Protein AF-A0A937SEJ7-F1 (afdb_monomer_lite)

Sequence (122 aa):
MTSQVLIEQIASAFANVERWDGVTLHQAIALDSYASDKAVAAARLQDTDTHWTEIQRVTLVDFESALSFMDEQGTRYYLPAFIAVFCRMRYGQNNREQGFEPLVCTSQEPETLYDCRVRRTH

Radius of gyration: 18.53 Å; chains: 1; bounding box: 45×42×56 Å

Structure (mmCIF, N/CA/C/O backbone):
data_AF-A0A937SEJ7-F1
#
_entry.id   AF-A0A937SEJ7-F1
#
loop_
_atom_site.group_PDB
_atom_site.id
_atom_site.type_symbol
_atom_site.label_atom_id
_atom_site.label_alt_id
_atom_site.label_comp_id
_atom_site.label_asym_id
_atom_site.label_entity_id
_atom_site.label_seq_id
_atom_site.pdbx_PDB_ins_code
_atom_site.Cartn_x
_atom_site.Cartn_y
_atom_site.Cartn_z
_atom_site.occupancy
_atom_site.B_iso_or_equiv
_atom_site.auth_seq_id
_atom_site.auth_comp_id
_atom_site.auth_asym_id
_atom_site.auth_atom_id
_atom_site.pdbx_PDB_model_num
ATOM 1 N N . MET A 1 1 ? -18.018 9.069 19.315 1.00 60.00 1 MET A N 1
ATOM 2 C CA . MET A 1 1 ? -17.329 7.817 18.924 1.00 60.00 1 MET A CA 1
ATOM 3 C C . MET A 1 1 ? -15.852 7.950 19.255 1.00 60.00 1 MET A C 1
ATOM 5 O O . MET A 1 1 ? -15.302 9.025 19.054 1.00 60.00 1 MET A O 1
ATOM 9 N N . THR A 1 2 ? -15.231 6.910 19.809 1.00 79.81 2 THR A N 1
ATOM 10 C CA . THR A 1 2 ? -13.778 6.866 20.058 1.00 79.81 2 THR A CA 1
ATOM 11 C C . THR A 1 2 ? -13.049 6.356 18.809 1.00 79.81 2 THR A C 1
ATOM 13 O O . THR A 1 2 ? -13.680 5.754 17.940 1.00 79.81 2 THR A O 1
ATOM 16 N N . SER A 1 3 ? -11.728 6.553 18.699 1.00 78.56 3 SER A N 1
ATOM 17 C CA . SER A 1 3 ? -10.986 6.044 17.531 1.00 78.56 3 SER A CA 1
ATOM 18 C C . SER A 1 3 ? -10.991 4.543 17.451 1.00 78.56 3 SER A C 1
ATOM 20 O O . SER A 1 3 ? -10.916 3.999 16.360 1.00 78.56 3 SER A O 1
ATOM 22 N N . GLN A 1 4 ? -11.019 3.894 18.611 1.00 84.62 4 GLN A N 1
ATOM 23 C CA . GLN A 1 4 ? -10.973 2.450 18.699 1.00 84.62 4 GLN A CA 1
ATOM 24 C C . GLN A 1 4 ? -12.186 1.841 17.990 1.00 84.62 4 GLN A C 1
ATOM 26 O O . GLN A 1 4 ? -12.018 1.000 17.115 1.00 84.62 4 GLN A O 1
ATOM 31 N N . VAL A 1 5 ? -13.380 2.385 18.252 1.00 89.31 5 VAL A N 1
ATOM 32 C CA . VAL A 1 5 ? -14.616 1.985 17.563 1.00 89.31 5 VAL A CA 1
ATOM 33 C C . VAL A 1 5 ? -14.521 2.228 16.054 1.00 89.31 5 VAL A C 1
ATOM 35 O O . VAL A 1 5 ? -14.962 1.395 15.270 1.00 89.31 5 VAL A O 1
ATOM 38 N N . LEU A 1 6 ? -13.921 3.342 15.623 1.00 90.12 6 LEU A N 1
ATOM 39 C CA . LEU A 1 6 ? -13.741 3.625 14.195 1.00 90.12 6 LEU A CA 1
ATOM 40 C C . LEU A 1 6 ? -12.765 2.642 13.525 1.00 90.12 6 LEU A C 1
ATOM 42 O O . LEU A 1 6 ? -13.031 2.166 12.427 1.00 90.12 6 LEU A O 1
ATOM 46 N N . ILE A 1 7 ? -11.653 2.308 14.185 1.00 91.56 7 ILE A N 1
ATOM 47 C CA . ILE A 1 7 ? -10.674 1.331 13.682 1.00 91.56 7 ILE A CA 1
ATOM 48 C C . ILE A 1 7 ? -11.312 -0.057 13.574 1.00 91.56 7 ILE A C 1
ATOM 50 O O . ILE A 1 7 ? -11.082 -0.748 12.588 1.00 91.56 7 ILE A O 1
ATOM 54 N N . GLU A 1 8 ? -12.141 -0.449 14.541 1.00 93.06 8 GLU A N 1
ATOM 55 C CA . GLU A 1 8 ? -12.892 -1.710 14.502 1.00 93.06 8 GLU A CA 1
ATOM 56 C C . GLU A 1 8 ? -13.912 -1.739 13.358 1.00 93.06 8 GLU A C 1
ATOM 58 O O . GLU A 1 8 ? -14.029 -2.747 12.661 1.00 93.06 8 GLU A O 1
ATOM 63 N N . GLN A 1 9 ? -14.601 -0.625 13.098 1.00 95.00 9 GLN A N 1
ATOM 64 C CA . GLN A 1 9 ? -15.503 -0.502 11.950 1.00 95.00 9 GLN A CA 1
ATOM 65 C C . GLN A 1 9 ? -14.760 -0.607 10.615 1.00 95.00 9 GLN A C 1
ATOM 67 O O . GLN A 1 9 ? -15.235 -1.295 9.715 1.00 95.00 9 GLN A O 1
ATOM 72 N N . ILE A 1 10 ? -13.589 0.025 10.493 1.00 94.69 10 ILE A N 1
ATOM 73 C CA . ILE A 1 10 ? -12.729 -0.108 9.309 1.00 94.69 10 ILE A CA 1
ATOM 74 C C . ILE A 1 10 ? -12.278 -1.563 9.159 1.00 94.69 10 ILE A C 1
ATOM 76 O O . ILE A 1 10 ? -12.407 -2.133 8.080 1.00 94.69 10 ILE A O 1
ATOM 80 N N . ALA A 1 11 ? -11.818 -2.192 10.243 1.00 94.19 11 ALA A N 1
ATOM 81 C CA . ALA A 1 11 ? -11.395 -3.587 10.215 1.00 94.19 11 ALA A CA 1
ATOM 82 C C . ALA A 1 11 ? -12.524 -4.515 9.746 1.00 94.19 11 ALA A C 1
ATOM 84 O O . ALA A 1 11 ? -12.301 -5.364 8.891 1.00 94.19 11 ALA A O 1
ATOM 85 N N . SER A 1 12 ? -13.746 -4.307 10.242 1.00 95.94 12 SER A N 1
ATOM 86 C CA . SER A 1 12 ? -14.916 -5.087 9.835 1.00 95.94 12 SER A CA 1
ATOM 87 C C . SER A 1 12 ? -15.327 -4.828 8.381 1.00 95.94 12 SER A C 1
ATOM 89 O O . SER A 1 12 ? -15.609 -5.780 7.657 1.00 95.94 12 SER A O 1
ATOM 91 N N . ALA A 1 13 ? -15.333 -3.570 7.931 1.00 96.19 13 ALA A N 1
ATOM 92 C CA . ALA A 1 13 ? -15.741 -3.210 6.573 1.00 96.19 13 ALA A CA 1
ATOM 93 C C . ALA A 1 13 ? -14.766 -3.716 5.493 1.00 96.19 13 ALA A C 1
ATOM 95 O O . ALA A 1 13 ? -15.184 -3.979 4.366 1.00 96.19 13 ALA A O 1
ATOM 96 N N . PHE A 1 14 ? -13.485 -3.879 5.841 1.00 95.94 14 PHE A N 1
ATOM 97 C CA . PHE A 1 14 ? -12.416 -4.289 4.925 1.00 95.94 14 PHE A CA 1
ATOM 98 C C . PHE A 1 14 ? -11.833 -5.680 5.248 1.00 95.94 14 PHE A C 1
ATOM 100 O O . PHE A 1 14 ? -10.759 -6.019 4.758 1.00 95.94 14 PHE A O 1
ATOM 107 N N . ALA A 1 15 ? -12.528 -6.503 6.044 1.00 94.19 15 ALA A N 1
ATOM 108 C CA . ALA A 1 15 ? -12.015 -7.789 6.540 1.00 94.19 15 ALA A CA 1
ATOM 109 C C . ALA A 1 15 ? -11.676 -8.815 5.441 1.00 94.19 15 ALA A C 1
ATOM 111 O O . ALA A 1 15 ? -10.793 -9.640 5.624 1.00 94.19 15 ALA A O 1
ATOM 112 N N . ASN A 1 16 ? -12.382 -8.763 4.308 1.00 93.88 16 ASN A N 1
ATOM 113 C CA . ASN A 1 16 ? -12.230 -9.716 3.200 1.00 93.88 16 ASN A CA 1
ATOM 114 C C . ASN A 1 16 ? -11.655 -9.044 1.945 1.00 93.88 16 ASN A C 1
ATOM 116 O O . ASN A 1 16 ? -11.976 -9.432 0.822 1.00 93.88 16 ASN A O 1
ATOM 120 N N . VAL A 1 17 ? -10.909 -7.952 2.118 1.00 94.31 17 VAL A N 1
ATOM 121 C CA . VAL A 1 17 ? -10.293 -7.253 0.993 1.00 94.31 17 VAL A CA 1
ATOM 122 C C . VAL A 1 17 ? -8.957 -7.902 0.673 1.00 94.31 17 VAL A C 1
ATOM 124 O O . VAL A 1 17 ? -8.038 -7.895 1.484 1.00 94.31 17 VAL A O 1
ATOM 127 N N . GLU A 1 18 ? -8.860 -8.414 -0.544 1.00 93.75 18 GLU A N 1
ATOM 128 C CA . GLU A 1 18 ? -7.637 -8.960 -1.118 1.00 93.75 18 GLU A CA 1
ATOM 129 C C . GLU A 1 18 ? -7.050 -7.973 -2.129 1.00 93.75 18 GLU A C 1
ATOM 131 O O . GLU A 1 18 ? -7.781 -7.214 -2.773 1.00 93.75 18 GLU A O 1
ATOM 136 N N . ARG A 1 19 ? -5.721 -7.982 -2.266 1.00 92.06 19 ARG A N 1
ATOM 137 C CA . ARG A 1 19 ? -5.003 -7.089 -3.187 1.00 92.06 19 ARG A CA 1
ATOM 138 C C . ARG A 1 19 ? -5.137 -7.512 -4.648 1.00 92.06 19 ARG A C 1
ATOM 140 O O . ARG A 1 19 ? -5.075 -6.654 -5.523 1.00 92.06 19 ARG A O 1
ATOM 147 N N . TRP A 1 20 ? -5.312 -8.814 -4.900 1.00 91.81 20 TRP A N 1
ATOM 148 C CA . TRP A 1 20 ? -5.313 -9.407 -6.242 1.00 91.81 20 TRP A CA 1
ATOM 149 C C . TRP A 1 20 ? -4.112 -8.914 -7.075 1.00 91.81 20 TRP A C 1
ATOM 151 O O . TRP A 1 20 ? -2.977 -8.871 -6.586 1.00 91.81 20 TRP A O 1
ATOM 161 N N . ASP A 1 21 ? -4.361 -8.504 -8.317 1.00 93.75 21 ASP A N 1
ATOM 162 C CA . ASP A 1 21 ? -3.366 -7.936 -9.226 1.00 93.75 21 ASP A CA 1
ATOM 163 C C . ASP A 1 21 ? -3.253 -6.408 -9.126 1.00 93.75 21 ASP A C 1
ATOM 165 O O . ASP A 1 21 ? -2.561 -5.794 -9.935 1.00 93.75 21 ASP A O 1
ATOM 169 N N . GLY A 1 22 ? -3.862 -5.803 -8.099 1.00 96.75 22 GLY A N 1
ATOM 170 C CA . GLY A 1 22 ? -3.780 -4.370 -7.844 1.00 96.75 22 GLY A CA 1
ATOM 171 C C . GLY A 1 22 ? -2.349 -3.873 -7.644 1.00 96.75 22 GLY A C 1
ATOM 172 O O . GLY A 1 22 ? -1.462 -4.618 -7.199 1.00 96.75 22 GLY A O 1
ATOM 173 N N . VAL A 1 23 ? -2.131 -2.596 -7.958 1.00 97.75 23 VAL A N 1
ATOM 174 C CA . VAL A 1 23 ? -0.833 -1.920 -7.819 1.00 97.75 23 VAL A CA 1
ATOM 175 C C . VAL A 1 23 ? -0.401 -1.916 -6.349 1.00 97.75 23 VAL A C 1
ATOM 177 O O . VAL A 1 23 ? -1.145 -1.470 -5.473 1.00 97.75 23 VAL A O 1
ATOM 180 N N . THR A 1 24 ? 0.804 -2.418 -6.069 1.00 97.50 24 THR A N 1
ATOM 181 C CA . THR A 1 24 ? 1.365 -2.458 -4.709 1.00 97.50 24 THR A CA 1
ATOM 182 C C . THR A 1 24 ? 2.007 -1.134 -4.284 1.00 97.50 24 THR A C 1
ATOM 184 O O . THR A 1 24 ? 2.227 -0.251 -5.113 1.00 97.50 24 THR A O 1
ATOM 187 N N . LEU A 1 25 ? 2.347 -0.983 -2.996 1.00 97.38 25 LEU A N 1
ATOM 188 C CA . LEU A 1 25 ? 3.008 0.228 -2.488 1.00 97.38 25 LEU A CA 1
ATOM 189 C C . LEU A 1 25 ? 4.322 0.516 -3.219 1.00 97.38 25 LEU A C 1
ATOM 191 O O . LEU A 1 25 ? 4.502 1.617 -3.735 1.00 97.38 25 LEU A O 1
ATOM 195 N N . HIS A 1 26 ? 5.219 -0.467 -3.329 1.00 97.75 26 HIS A N 1
ATOM 196 C CA . HIS A 1 26 ? 6.499 -0.239 -3.998 1.00 97.75 26 HIS A CA 1
ATOM 197 C C . HIS A 1 26 ? 6.324 -0.047 -5.511 1.00 97.75 26 HIS A C 1
ATOM 199 O O . HIS A 1 26 ? 7.090 0.698 -6.122 1.00 97.75 26 HIS A O 1
ATOM 205 N N . GLN A 1 27 ? 5.302 -0.660 -6.126 1.00 98.00 27 GLN A N 1
ATOM 206 C CA . GLN A 1 27 ? 4.948 -0.368 -7.518 1.00 98.00 27 GLN A CA 1
ATOM 207 C C . GLN A 1 27 ? 4.511 1.089 -7.692 1.00 98.00 27 GLN A C 1
ATOM 209 O O . GLN A 1 27 ? 4.994 1.750 -8.606 1.00 98.00 27 GLN A O 1
ATOM 214 N N . ALA A 1 28 ? 3.646 1.600 -6.814 1.00 97.94 28 ALA A N 1
ATOM 215 C CA . ALA A 1 28 ? 3.165 2.978 -6.855 1.00 97.94 28 ALA A CA 1
ATOM 216 C C . ALA A 1 28 ? 4.311 3.996 -6.728 1.00 97.94 28 ALA A C 1
ATOM 218 O O . ALA A 1 28 ? 4.373 4.945 -7.504 1.00 97.94 28 ALA A O 1
ATOM 219 N N . ILE A 1 29 ? 5.268 3.760 -5.827 1.00 97.75 29 ILE A N 1
ATOM 220 C CA . ILE A 1 29 ? 6.460 4.615 -5.682 1.00 97.75 29 ILE A CA 1
ATOM 221 C C . ILE A 1 29 ? 7.371 4.541 -6.912 1.00 97.75 29 ILE A C 1
ATOM 223 O O . ILE A 1 29 ? 7.904 5.556 -7.362 1.00 97.75 29 ILE A O 1
ATOM 227 N N . ALA A 1 30 ? 7.536 3.352 -7.496 1.00 97.69 30 ALA A N 1
ATOM 228 C CA . ALA A 1 30 ? 8.290 3.199 -8.735 1.00 97.69 30 ALA A CA 1
ATOM 229 C C . ALA A 1 30 ? 7.616 3.936 -9.909 1.00 97.69 30 ALA A C 1
ATOM 231 O O . ALA A 1 30 ? 8.315 4.538 -10.724 1.00 97.69 30 ALA A O 1
ATOM 232 N N . LEU A 1 31 ? 6.279 3.930 -9.976 1.00 97.50 31 LEU A N 1
ATOM 233 C CA . LEU A 1 31 ? 5.505 4.690 -10.962 1.00 97.50 31 LEU A CA 1
ATOM 234 C C . LEU A 1 31 ? 5.673 6.205 -10.770 1.00 97.50 31 LEU A C 1
ATOM 236 O O . LEU A 1 31 ? 5.957 6.898 -11.744 1.00 97.50 31 LEU A O 1
ATOM 240 N N . ASP A 1 32 ? 5.570 6.699 -9.533 1.00 96.75 32 ASP A N 1
ATOM 241 C CA . ASP A 1 32 ? 5.811 8.109 -9.171 1.00 96.75 32 ASP A CA 1
ATOM 242 C C . ASP A 1 32 ? 7.228 8.561 -9.574 1.00 96.75 32 ASP A C 1
ATOM 244 O O . ASP A 1 32 ? 7.443 9.635 -10.132 1.00 96.75 32 ASP A O 1
ATOM 248 N N . SER A 1 33 ? 8.204 7.666 -9.407 1.00 96.44 33 SER A N 1
ATOM 249 C CA . SER A 1 33 ? 9.606 7.893 -9.776 1.00 96.44 33 SER A CA 1
ATOM 250 C C . SER A 1 33 ? 9.896 7.760 -11.280 1.00 96.44 33 SER A C 1
ATOM 252 O O . SER A 1 33 ? 11.064 7.776 -11.674 1.00 96.44 33 SER A O 1
ATOM 254 N N . TYR A 1 34 ? 8.874 7.585 -12.129 1.00 96.06 34 TYR A N 1
ATOM 255 C CA . TYR A 1 34 ? 9.018 7.323 -13.570 1.00 96.06 34 TYR A CA 1
ATOM 256 C C . TYR A 1 34 ? 9.961 6.147 -13.885 1.00 96.06 34 TYR A C 1
ATOM 258 O O . TYR A 1 34 ? 10.701 6.156 -14.875 1.00 96.06 34 TYR A O 1
ATOM 266 N N . ALA A 1 35 ? 9.977 5.124 -13.028 1.00 97.75 35 ALA A N 1
ATOM 267 C CA . ALA A 1 35 ? 10.825 3.962 -13.225 1.00 97.75 35 ALA A CA 1
ATOM 268 C C . ALA A 1 35 ? 10.389 3.159 -14.463 1.00 97.75 35 ALA A C 1
ATOM 270 O O . ALA A 1 35 ? 9.237 3.183 -14.885 1.00 97.75 35 ALA A O 1
ATOM 271 N N . SER A 1 36 ? 11.319 2.392 -15.039 1.00 98.12 36 SER A N 1
ATOM 272 C CA . SER A 1 36 ? 10.995 1.495 -16.157 1.00 98.12 36 SER A CA 1
ATOM 273 C C . SER A 1 36 ? 9.977 0.420 -15.756 1.00 98.12 36 SER A C 1
ATOM 275 O O . SER A 1 36 ? 10.023 -0.062 -14.623 1.00 98.12 36 SER A O 1
ATOM 277 N N . ASP A 1 37 ? 9.192 -0.082 -16.711 1.00 97.81 37 ASP A N 1
ATOM 278 C CA . ASP A 1 37 ? 8.232 -1.178 -16.491 1.00 97.81 37 ASP A CA 1
ATOM 279 C C . ASP A 1 37 ? 8.859 -2.399 -15.802 1.00 97.81 37 ASP A C 1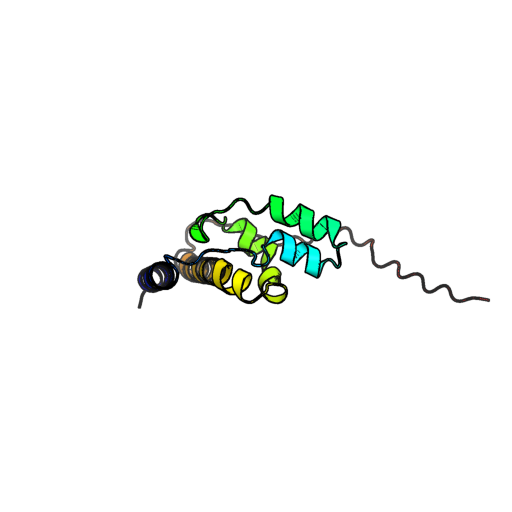
ATOM 281 O O . ASP A 1 37 ? 8.258 -3.018 -14.926 1.00 97.81 37 ASP A O 1
ATOM 285 N N . LYS A 1 38 ? 10.113 -2.727 -16.144 1.00 98.12 38 LYS A N 1
ATOM 286 C CA . LYS A 1 38 ? 10.858 -3.820 -15.502 1.00 98.12 38 LYS A CA 1
ATOM 287 C C . LYS A 1 38 ? 11.117 -3.550 -14.017 1.00 98.12 38 LYS A C 1
ATOM 289 O O . LYS A 1 38 ? 11.036 -4.470 -13.208 1.00 98.12 38 LYS A O 1
ATOM 294 N N . ALA A 1 39 ? 11.459 -2.313 -13.668 1.00 98.00 39 ALA A N 1
ATOM 295 C CA . ALA A 1 39 ? 11.689 -1.910 -12.284 1.00 98.00 39 ALA A CA 1
ATOM 296 C C . ALA A 1 39 ? 10.376 -1.887 -11.491 1.00 98.00 39 ALA A C 1
ATOM 298 O O . ALA A 1 39 ? 10.347 -2.397 -10.375 1.00 98.00 39 ALA A O 1
ATOM 299 N N . VAL A 1 40 ? 9.282 -1.407 -12.094 1.00 97.88 40 VAL A N 1
ATOM 300 C CA . VAL A 1 40 ? 7.935 -1.478 -11.504 1.00 97.88 40 VAL A CA 1
ATOM 301 C C . VAL A 1 40 ? 7.539 -2.937 -11.252 1.00 97.88 40 VAL A C 1
ATOM 303 O O . VAL A 1 40 ? 7.131 -3.286 -10.149 1.00 97.88 40 VAL A O 1
ATOM 306 N N . ALA A 1 41 ? 7.730 -3.830 -12.226 1.00 97.12 41 ALA A N 1
ATOM 307 C CA . ALA A 1 41 ? 7.439 -5.254 -12.054 1.00 97.12 41 ALA A CA 1
ATOM 308 C C . ALA A 1 41 ? 8.283 -5.902 -10.940 1.00 97.12 41 ALA A C 1
ATOM 310 O O . ALA A 1 41 ? 7.772 -6.720 -10.177 1.00 97.12 41 ALA A O 1
ATOM 311 N N . ALA A 1 42 ? 9.558 -5.521 -10.810 1.00 98.00 42 ALA A N 1
ATOM 312 C CA . ALA A 1 42 ? 10.423 -6.005 -9.736 1.00 98.00 42 ALA A CA 1
ATOM 313 C C . ALA A 1 42 ? 10.015 -5.458 -8.356 1.00 98.00 42 ALA A C 1
ATOM 315 O O . ALA A 1 42 ? 10.104 -6.182 -7.366 1.00 98.00 42 ALA A O 1
ATOM 316 N N . ALA A 1 43 ? 9.542 -4.210 -8.287 1.00 97.62 43 ALA A N 1
ATOM 317 C CA . ALA A 1 43 ? 9.101 -3.572 -7.050 1.00 97.62 43 ALA A CA 1
ATOM 318 C C . ALA A 1 43 ? 7.944 -4.331 -6.384 1.00 97.62 43 ALA A C 1
ATOM 320 O O . ALA A 1 43 ? 7.942 -4.478 -5.166 1.00 97.62 43 ALA A O 1
ATOM 321 N N . ARG A 1 44 ? 7.040 -4.927 -7.178 1.00 96.19 44 ARG A N 1
ATOM 322 C CA . ARG A 1 44 ? 5.930 -5.766 -6.686 1.00 96.19 44 ARG A CA 1
ATOM 323 C C . ARG A 1 44 ? 6.375 -6.872 -5.727 1.00 96.19 44 ARG A C 1
ATOM 325 O O . ARG A 1 44 ? 5.642 -7.221 -4.811 1.00 96.19 44 ARG A O 1
ATOM 332 N N . LEU A 1 45 ? 7.566 -7.432 -5.940 1.00 96.62 45 LEU A N 1
ATOM 333 C CA . LEU A 1 45 ? 8.088 -8.546 -5.143 1.00 96.62 45 LEU A CA 1
ATOM 334 C C . LEU A 1 45 ? 8.460 -8.140 -3.707 1.00 96.62 45 LEU A C 1
ATOM 336 O O . LEU A 1 45 ? 8.679 -9.015 -2.874 1.00 96.62 45 LEU A O 1
ATOM 340 N N . GLN A 1 46 ? 8.548 -6.838 -3.419 1.00 96.00 46 GLN A N 1
ATOM 341 C CA . GLN A 1 46 ? 8.858 -6.313 -2.086 1.00 96.00 46 GLN A CA 1
ATOM 342 C C . GLN A 1 46 ? 7.622 -6.285 -1.174 1.00 96.00 46 GLN A C 1
ATOM 344 O O . GLN A 1 46 ? 7.746 -6.360 0.048 1.00 96.00 46 GLN A O 1
ATOM 349 N N . ASP A 1 47 ? 6.424 -6.241 -1.758 1.00 96.06 47 ASP A N 1
ATOM 350 C CA . ASP A 1 47 ? 5.158 -6.200 -1.032 1.00 96.06 47 ASP A CA 1
ATOM 351 C C . ASP A 1 47 ? 4.658 -7.622 -0.738 1.00 96.06 47 ASP A C 1
ATOM 353 O O . ASP A 1 47 ? 3.868 -8.207 -1.482 1.00 96.06 47 ASP A O 1
ATOM 357 N N . THR A 1 48 ? 5.161 -8.203 0.352 1.00 95.38 48 THR A N 1
ATOM 358 C CA . THR A 1 48 ? 4.882 -9.596 0.764 1.00 95.38 48 THR A CA 1
ATOM 359 C C . THR A 1 48 ? 3.675 -9.752 1.689 1.00 95.38 48 THR A C 1
ATOM 361 O O . THR A 1 48 ? 3.327 -10.873 2.057 1.00 95.38 48 THR A O 1
ATOM 364 N N . ASP A 1 49 ? 3.035 -8.644 2.056 1.00 94.94 49 ASP A N 1
ATOM 365 C CA . ASP A 1 49 ? 1.838 -8.631 2.886 1.00 94.94 49 ASP A CA 1
ATOM 366 C C . ASP A 1 49 ? 0.684 -9.385 2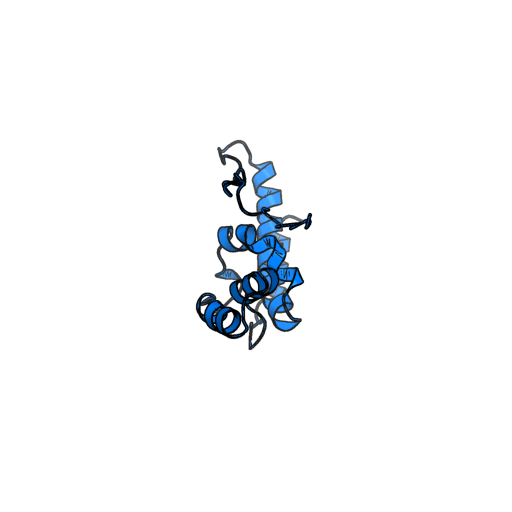.211 1.00 94.94 49 ASP A C 1
ATOM 368 O O . ASP A 1 49 ? 0.420 -9.241 1.014 1.00 94.94 49 ASP A O 1
ATOM 372 N N . THR A 1 50 ? -0.001 -10.199 3.009 1.00 92.31 50 THR A N 1
ATOM 373 C CA . THR A 1 50 ? -1.178 -10.971 2.587 1.00 92.31 50 THR A CA 1
ATOM 374 C C . THR A 1 50 ? -2.479 -10.340 3.064 1.00 92.31 50 THR A C 1
ATOM 376 O O . THR A 1 50 ? -3.550 -10.632 2.531 1.00 92.31 50 THR A O 1
ATOM 379 N N . HIS A 1 51 ? -2.384 -9.443 4.046 1.00 94.75 51 HIS A N 1
ATOM 380 C CA . HIS A 1 51 ? -3.498 -8.667 4.553 1.00 94.75 51 HIS A CA 1
ATOM 381 C C . HIS A 1 51 ? -3.055 -7.239 4.894 1.00 94.75 51 HIS A C 1
ATOM 383 O O . HIS A 1 51 ? -1.981 -7.016 5.454 1.00 94.75 51 HIS A O 1
ATOM 389 N N . TRP A 1 52 ? -3.916 -6.251 4.641 1.00 95.25 52 TRP A N 1
ATOM 390 C CA . TRP A 1 52 ? -3.590 -4.826 4.803 1.00 95.25 52 TRP A CA 1
ATOM 391 C C . TRP A 1 52 ? -3.224 -4.424 6.245 1.00 95.25 52 TRP A C 1
ATOM 393 O O . TRP A 1 52 ? -2.618 -3.379 6.477 1.00 95.25 52 TRP A O 1
ATOM 403 N N . THR A 1 53 ? -3.571 -5.247 7.240 1.00 93.62 53 THR A N 1
ATOM 404 C CA . THR A 1 53 ? -3.186 -5.040 8.649 1.00 93.62 53 THR A CA 1
ATOM 405 C C . THR A 1 53 ? -1.728 -5.386 8.947 1.00 93.62 53 THR A C 1
ATOM 407 O O . THR A 1 53 ? -1.234 -4.994 10.002 1.00 93.62 53 THR A O 1
ATOM 410 N N . GLU A 1 54 ? -1.059 -6.140 8.072 1.00 94.50 54 GLU A N 1
ATOM 411 C CA . GLU A 1 54 ? 0.343 -6.561 8.225 1.00 94.50 54 GLU A CA 1
ATOM 412 C C . GLU A 1 54 ? 1.324 -5.447 7.839 1.00 94.50 54 GLU A C 1
ATOM 414 O O . GLU A 1 54 ? 2.493 -5.474 8.224 1.00 94.50 54 GLU A O 1
ATOM 419 N N . ILE A 1 55 ? 0.839 -4.443 7.106 1.00 94.06 55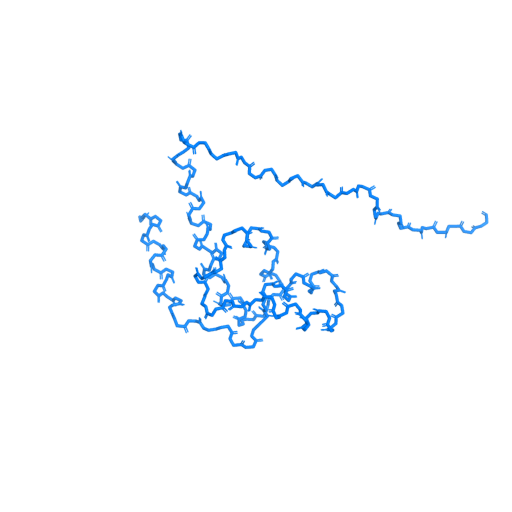 ILE A N 1
ATOM 420 C CA . ILE A 1 55 ? 1.648 -3.339 6.605 1.00 94.06 55 ILE A CA 1
ATOM 421 C C . ILE A 1 55 ? 2.119 -2.482 7.778 1.00 94.06 55 ILE A C 1
ATOM 423 O O . ILE A 1 55 ? 1.333 -1.994 8.600 1.00 94.06 55 ILE A O 1
ATOM 427 N N . GLN A 1 56 ? 3.430 -2.271 7.848 1.00 91.44 56 GLN A N 1
ATOM 428 C CA . GLN A 1 56 ? 4.028 -1.503 8.925 1.00 91.44 56 GLN A CA 1
ATOM 429 C C . GLN A 1 56 ? 3.669 -0.022 8.806 1.00 91.44 56 GLN A C 1
ATOM 431 O O . GLN A 1 56 ? 3.640 0.562 7.724 1.00 91.44 56 GLN A O 1
ATOM 436 N N . ARG A 1 57 ? 3.453 0.621 9.959 1.00 90.75 57 ARG A N 1
ATOM 437 C CA . ARG A 1 57 ? 3.159 2.059 10.022 1.00 90.75 57 ARG A CA 1
ATOM 438 C C . ARG A 1 57 ? 4.230 2.898 9.325 1.00 90.75 57 ARG A C 1
ATOM 440 O O . ARG A 1 57 ? 3.868 3.847 8.646 1.00 90.75 57 ARG A O 1
ATOM 447 N N . VAL A 1 58 ? 5.507 2.576 9.541 1.00 89.19 58 VAL A N 1
ATOM 448 C CA . VAL A 1 58 ? 6.634 3.334 8.975 1.00 89.19 58 VAL A CA 1
ATOM 449 C C . VAL A 1 58 ? 6.569 3.342 7.449 1.00 89.19 58 VAL A C 1
ATOM 451 O O . VAL A 1 58 ? 6.565 4.408 6.856 1.00 89.19 58 VAL A O 1
ATOM 454 N N . THR A 1 59 ? 6.312 2.184 6.837 1.00 92.25 59 THR A N 1
ATOM 455 C CA . THR A 1 59 ? 6.118 2.041 5.389 1.00 92.25 59 THR A CA 1
ATOM 456 C C . THR A 1 59 ? 4.989 2.924 4.858 1.00 92.25 59 THR A C 1
ATOM 458 O O . THR A 1 59 ? 5.128 3.545 3.814 1.00 92.25 59 THR A O 1
ATOM 461 N N . LEU A 1 60 ? 3.868 3.014 5.579 1.00 92.50 60 LEU A N 1
ATOM 462 C CA . LEU A 1 60 ? 2.736 3.856 5.171 1.00 92.50 60 LEU A CA 1
ATOM 463 C C . LEU A 1 60 ? 3.038 5.356 5.289 1.00 92.50 60 LEU A C 1
ATOM 465 O O . LEU A 1 60 ? 2.443 6.145 4.566 1.00 92.50 60 LEU A O 1
ATOM 469 N N . VAL A 1 61 ? 3.923 5.756 6.202 1.00 88.94 61 VAL A N 1
ATOM 470 C CA . VAL A 1 61 ? 4.369 7.152 6.322 1.00 88.94 61 VAL A CA 1
ATOM 471 C C . VAL A 1 61 ? 5.366 7.482 5.213 1.00 88.94 61 VAL A C 1
ATOM 473 O O . VAL A 1 61 ? 5.211 8.500 4.551 1.00 88.94 61 VAL A O 1
ATOM 476 N N . ASP A 1 62 ? 6.327 6.594 4.960 1.00 90.31 62 ASP A N 1
ATOM 477 C CA . ASP A 1 62 ? 7.343 6.785 3.921 1.00 90.31 62 ASP A CA 1
ATOM 478 C C . ASP A 1 62 ? 6.734 6.791 2.508 1.00 90.31 62 ASP A C 1
ATOM 480 O O . ASP A 1 62 ? 7.261 7.432 1.602 1.00 90.31 62 ASP A O 1
ATOM 484 N N . PHE A 1 63 ? 5.603 6.103 2.315 1.00 94.31 63 PHE A N 1
ATOM 485 C CA . PHE A 1 63 ? 4.906 5.981 1.032 1.00 94.31 63 PHE A CA 1
ATOM 486 C C . PHE A 1 63 ? 3.582 6.754 0.985 1.00 94.31 63 PHE A C 1
ATOM 488 O O . PHE A 1 63 ? 2.613 6.308 0.367 1.00 94.31 63 PHE A O 1
ATOM 495 N N . GLU A 1 64 ? 3.516 7.924 1.624 1.00 88.44 64 GLU A N 1
ATOM 496 C CA . GLU A 1 64 ? 2.293 8.737 1.684 1.00 88.44 64 GLU A CA 1
ATOM 497 C C . GLU A 1 64 ? 1.739 9.156 0.307 1.00 88.44 64 GLU A C 1
ATOM 499 O O . GLU A 1 64 ? 0.524 9.309 0.161 1.00 88.44 64 GLU A O 1
ATOM 504 N N . SER A 1 65 ? 2.590 9.276 -0.721 1.00 91.38 65 SER A N 1
ATOM 505 C CA . SER A 1 65 ? 2.173 9.618 -2.091 1.00 91.38 65 SER A CA 1
ATOM 506 C C . SER A 1 65 ? 1.544 8.448 -2.858 1.00 91.38 65 SER A C 1
ATOM 508 O O . SER A 1 65 ? 0.845 8.672 -3.851 1.00 91.38 65 SER A O 1
ATOM 510 N N . ALA A 1 66 ? 1.729 7.206 -2.391 1.00 95.81 66 ALA A N 1
ATOM 511 C CA . ALA A 1 66 ? 1.447 5.998 -3.164 1.00 95.81 66 ALA A CA 1
ATOM 512 C C . ALA A 1 66 ? -0.015 5.883 -3.622 1.00 95.81 66 ALA A C 1
ATOM 514 O O . ALA A 1 66 ? -0.269 5.430 -4.735 1.00 95.81 66 ALA A O 1
ATOM 515 N N . LEU A 1 67 ? -0.983 6.337 -2.814 1.00 94.56 67 LEU A N 1
ATOM 516 C CA . LEU A 1 67 ? -2.412 6.261 -3.159 1.00 94.56 67 LEU A CA 1
ATOM 517 C C . LEU A 1 67 ? -2.766 6.984 -4.470 1.00 94.56 67 LEU A C 1
ATOM 519 O O . LEU A 1 67 ? -3.749 6.613 -5.104 1.00 94.56 67 LEU A O 1
ATOM 523 N N . SER A 1 68 ? -1.975 7.974 -4.893 1.00 96.00 68 SER A N 1
ATOM 524 C CA . SER A 1 68 ? -2.196 8.713 -6.146 1.00 96.00 68 SER A CA 1
ATOM 525 C C . SER A 1 68 ? -1.833 7.914 -7.403 1.00 96.00 68 SER A C 1
ATOM 527 O O . SER A 1 68 ? -2.258 8.278 -8.497 1.00 96.00 68 SER A O 1
ATOM 529 N N . PHE A 1 69 ? -1.054 6.839 -7.252 1.00 96.94 69 PHE A N 1
ATOM 530 C CA . PHE A 1 69 ? -0.519 6.021 -8.348 1.00 96.94 69 PHE A CA 1
ATOM 531 C C . PHE A 1 69 ? -1.045 4.584 -8.331 1.00 96.94 69 PHE A C 1
ATOM 533 O O . PHE A 1 69 ? -0.606 3.748 -9.120 1.00 96.94 69 PHE A O 1
ATOM 540 N N . MET A 1 70 ? -1.975 4.285 -7.425 1.00 96.19 70 MET A N 1
ATOM 541 C CA . MET A 1 70 ? -2.636 2.990 -7.363 1.00 96.19 70 MET A CA 1
ATOM 542 C C . MET A 1 70 ? -3.828 2.927 -8.314 1.00 96.19 70 MET A C 1
ATOM 544 O O . MET A 1 70 ? -4.461 3.933 -8.634 1.00 96.19 70 MET A O 1
ATOM 548 N N . ASP A 1 71 ? -4.155 1.711 -8.730 1.00 96.69 71 ASP A N 1
ATOM 549 C CA . ASP A 1 71 ? -5.422 1.402 -9.373 1.00 96.69 71 ASP A CA 1
ATOM 550 C C . ASP A 1 71 ? -6.533 1.173 -8.335 1.00 96.69 71 ASP A C 1
ATOM 552 O O . ASP A 1 71 ? -6.311 1.170 -7.123 1.00 96.69 71 ASP A O 1
ATOM 556 N N . GLU A 1 72 ? -7.757 0.948 -8.810 1.00 95.75 72 GLU A N 1
ATOM 557 C CA . GLU A 1 72 ? -8.929 0.740 -7.953 1.00 95.75 72 GLU A CA 1
ATOM 558 C C . GLU A 1 72 ? -8.759 -0.417 -6.950 1.00 95.75 72 GLU A C 1
ATOM 560 O O . GLU A 1 72 ? -9.240 -0.335 -5.815 1.00 95.75 72 GLU A O 1
ATOM 565 N N . GLN A 1 73 ? -8.054 -1.483 -7.346 1.00 96.31 73 GLN A N 1
ATOM 566 C CA . GLN A 1 73 ? -7.830 -2.668 -6.519 1.00 96.31 73 GLN A CA 1
ATOM 567 C C . GLN A 1 73 ? -6.773 -2.395 -5.446 1.00 96.31 73 GLN A C 1
ATOM 569 O O . GLN A 1 73 ? -7.021 -2.656 -4.265 1.00 96.31 73 GLN A O 1
ATOM 574 N N . GLY A 1 74 ? -5.641 -1.796 -5.829 1.00 96.94 74 GLY A N 1
ATOM 575 C CA . GLY A 1 74 ? -4.598 -1.352 -4.909 1.00 96.94 74 GLY A CA 1
ATOM 576 C C . GLY A 1 74 ? -5.148 -0.352 -3.897 1.00 96.94 74 GLY A C 1
ATOM 577 O O . GLY A 1 74 ? -5.020 -0.561 -2.690 1.00 96.94 74 GLY A O 1
ATOM 578 N N . THR A 1 75 ? -5.874 0.675 -4.353 1.00 96.12 75 THR A N 1
ATOM 579 C CA . THR A 1 75 ? -6.509 1.645 -3.454 1.00 96.12 75 THR A CA 1
ATOM 580 C C . THR A 1 75 ? -7.440 0.951 -2.467 1.00 96.12 75 THR A C 1
ATOM 582 O O . THR A 1 75 ? -7.338 1.199 -1.268 1.00 96.12 75 THR A O 1
ATOM 585 N N . ARG A 1 76 ? -8.321 0.049 -2.921 1.00 96.06 76 ARG A N 1
ATOM 586 C CA . ARG A 1 76 ? -9.257 -0.652 -2.029 1.00 96.06 76 ARG A CA 1
ATOM 587 C C . ARG A 1 76 ? -8.540 -1.450 -0.939 1.00 96.06 76 ARG A C 1
ATOM 589 O O . ARG A 1 76 ? -9.042 -1.500 0.184 1.00 96.06 76 ARG A O 1
ATOM 596 N N . TYR A 1 77 ? -7.393 -2.039 -1.262 1.00 97.31 77 TYR A N 1
ATOM 597 C CA . TYR A 1 77 ? -6.586 -2.823 -0.335 1.00 97.31 77 TYR A CA 1
ATOM 598 C C . TYR A 1 77 ? -5.780 -1.960 0.649 1.00 97.31 77 TYR A C 1
ATOM 600 O O . TYR A 1 77 ? -5.820 -2.212 1.851 1.00 97.31 77 TYR A O 1
ATOM 608 N N . TYR A 1 78 ? -5.098 -0.908 0.186 1.00 97.00 78 TYR A N 1
ATOM 609 C CA . TYR A 1 78 ? -4.214 -0.095 1.035 1.00 97.00 78 TYR A CA 1
ATOM 610 C C . TYR A 1 78 ? -4.932 1.009 1.821 1.00 97.00 78 TYR A C 1
ATOM 612 O O . TYR A 1 78 ? -4.494 1.378 2.914 1.00 97.00 78 TYR A O 1
ATOM 620 N N . LEU A 1 79 ? -6.057 1.523 1.317 1.00 95.88 79 LEU A N 1
ATOM 621 C CA . LEU A 1 79 ? -6.840 2.577 1.966 1.00 95.88 79 LEU A CA 1
ATOM 622 C C . LEU A 1 79 ? -7.180 2.300 3.446 1.00 95.88 79 LEU A C 1
ATOM 624 O O . LEU A 1 79 ? -6.945 3.196 4.265 1.00 95.88 79 LEU A O 1
ATOM 628 N N . PRO A 1 80 ? -7.690 1.115 3.853 1.00 96.44 80 PRO A N 1
ATOM 629 C CA . PRO A 1 80 ? -7.972 0.852 5.266 1.00 96.44 80 PRO A CA 1
ATOM 630 C C . PRO A 1 80 ? -6.723 0.944 6.153 1.00 96.44 80 PRO A C 1
ATOM 632 O O . PRO A 1 80 ? -6.819 1.430 7.283 1.00 96.44 80 PRO A O 1
ATOM 635 N N . ALA A 1 81 ? -5.549 0.557 5.645 1.00 95.75 81 ALA A N 1
ATOM 636 C CA . ALA A 1 81 ? -4.292 0.648 6.382 1.00 95.75 81 ALA A CA 1
ATOM 637 C C . ALA A 1 81 ? -3.903 2.112 6.648 1.00 95.75 81 ALA A C 1
ATOM 639 O O . ALA A 1 81 ? -3.632 2.480 7.797 1.00 95.75 81 ALA A O 1
ATOM 640 N N . PHE A 1 82 ? -3.980 2.967 5.620 1.00 94.44 82 PHE A N 1
ATOM 641 C CA . PHE A 1 82 ? -3.745 4.408 5.753 1.00 94.44 82 PHE A CA 1
ATOM 642 C C . PHE A 1 82 ? -4.713 5.049 6.752 1.00 94.44 82 PHE A C 1
ATOM 644 O O . PHE A 1 82 ? -4.277 5.685 7.716 1.00 94.44 82 PHE A O 1
ATOM 651 N N . ILE A 1 83 ? -6.026 4.843 6.590 1.00 92.44 83 ILE A N 1
ATOM 652 C CA . ILE A 1 83 ? -7.034 5.444 7.479 1.00 92.44 83 ILE A CA 1
ATOM 653 C C . ILE A 1 83 ? -6.827 4.976 8.928 1.00 92.44 83 ILE A C 1
ATOM 655 O O . ILE A 1 83 ? -6.874 5.797 9.850 1.00 92.44 83 ILE A O 1
ATOM 659 N N . ALA A 1 84 ? -6.554 3.685 9.154 1.00 91.75 84 ALA A N 1
ATOM 660 C CA . ALA A 1 84 ? -6.304 3.153 10.491 1.00 91.75 84 ALA A CA 1
ATOM 661 C C . ALA A 1 84 ? -5.057 3.781 11.138 1.00 91.75 84 ALA A C 1
ATOM 663 O O . ALA A 1 84 ? -5.079 4.114 12.327 1.00 91.75 84 ALA A O 1
ATOM 664 N N . VAL A 1 85 ? -3.979 3.985 10.374 1.00 89.94 85 VAL A N 1
ATOM 665 C CA . VAL A 1 85 ? -2.771 4.674 10.850 1.00 89.94 85 VAL A CA 1
ATOM 666 C C . VAL A 1 85 ? -3.063 6.134 11.199 1.00 89.94 85 VAL A C 1
ATOM 668 O O . VAL A 1 85 ? -2.729 6.553 12.311 1.00 89.94 85 VAL A O 1
ATOM 671 N N . PHE A 1 86 ? -3.764 6.884 10.343 1.00 86.25 86 PHE A N 1
ATOM 672 C CA . PHE A 1 86 ? -4.160 8.269 10.632 1.00 86.25 86 PHE A CA 1
ATOM 673 C C . PHE A 1 86 ? -5.054 8.383 11.871 1.00 86.25 86 PHE A C 1
ATOM 675 O O . PHE A 1 86 ? -4.823 9.250 12.720 1.00 86.25 86 PHE A O 1
ATOM 682 N N . CYS A 1 87 ? -6.015 7.469 12.035 1.00 86.88 87 CYS A N 1
ATOM 683 C CA . CYS A 1 87 ? -6.837 7.387 13.240 1.00 86.88 87 CYS A CA 1
ATOM 684 C C . CYS A 1 87 ? -5.964 7.192 14.485 1.00 86.88 87 CYS A C 1
ATOM 686 O O . CYS A 1 87 ? -6.080 7.944 15.445 1.00 86.88 87 CYS A O 1
ATOM 688 N N . ARG A 1 88 ? -5.016 6.247 14.467 1.00 85.31 88 ARG A N 1
ATOM 689 C CA . ARG A 1 88 ? -4.115 6.011 15.611 1.00 85.31 88 ARG A CA 1
ATOM 690 C C . ARG A 1 88 ? -3.211 7.209 15.905 1.00 85.31 88 ARG A C 1
ATOM 692 O O . ARG A 1 88 ? -2.976 7.520 17.070 1.00 85.31 88 ARG A O 1
ATOM 699 N N . MET A 1 89 ? -2.699 7.886 14.875 1.00 78.56 89 MET A N 1
ATOM 700 C CA . MET A 1 89 ? -1.836 9.062 15.038 1.00 78.56 89 MET A CA 1
ATOM 701 C C . MET A 1 89 ? -2.571 10.219 15.711 1.00 78.56 89 MET A C 1
ATOM 703 O O . MET A 1 89 ? -2.039 10.808 16.649 1.00 78.56 89 MET A O 1
ATOM 707 N N . ARG A 1 90 ? -3.817 10.494 15.311 1.00 69.56 90 ARG A N 1
ATOM 708 C CA . ARG A 1 90 ? -4.615 11.581 15.896 1.00 69.56 90 ARG A CA 1
ATOM 709 C C . ARG A 1 90 ? -4.937 11.362 17.382 1.00 69.56 90 ARG A C 1
ATOM 711 O O . ARG A 1 90 ? -5.183 12.331 18.089 1.00 69.56 90 ARG A O 1
ATOM 718 N N . TYR A 1 91 ? -4.882 10.120 17.869 1.00 57.03 91 TYR A N 1
ATOM 719 C CA . TYR A 1 91 ? -5.121 9.780 19.278 1.00 57.03 91 TYR A CA 1
ATOM 720 C C . TYR A 1 91 ? -3.836 9.705 20.108 1.00 57.03 91 TYR A C 1
ATOM 722 O O . TYR A 1 91 ? -3.866 10.061 21.283 1.00 57.03 91 TYR A O 1
ATOM 730 N N . GLY A 1 92 ? -2.694 9.347 19.508 1.00 52.62 92 GLY A N 1
ATOM 731 C CA . GLY A 1 92 ? -1.385 9.432 20.174 1.00 52.62 92 GLY A CA 1
ATOM 732 C C . GLY A 1 92 ? -0.987 10.865 20.557 1.00 52.62 92 GLY A C 1
ATOM 733 O O . GLY A 1 92 ? -0.241 11.072 21.507 1.00 52.62 92 GLY A O 1
ATOM 734 N N . GLN A 1 93 ? -1.547 11.865 19.872 1.00 48.31 93 GLN A N 1
ATOM 735 C CA . GLN A 1 93 ? -1.375 13.290 20.176 1.00 48.31 93 GLN A CA 1
ATOM 736 C C . GLN A 1 93 ? -2.064 13.729 21.480 1.00 48.31 93 GLN A C 1
ATOM 738 O O . GLN A 1 93 ? -1.599 14.671 22.114 1.00 48.31 93 GLN A O 1
ATOM 743 N N . ASN A 1 94 ? -3.117 13.025 21.915 1.00 42.88 94 ASN A N 1
ATOM 744 C CA . ASN A 1 94 ? -3.820 13.313 23.173 1.00 42.88 94 ASN A CA 1
ATOM 745 C C . ASN A 1 94 ? -3.145 12.670 24.404 1.00 42.88 94 ASN A C 1
ATOM 747 O O . ASN A 1 94 ? -3.569 12.935 25.521 1.00 42.88 94 ASN A O 1
ATOM 751 N N . ASN A 1 95 ? -2.099 11.855 24.203 1.00 43.47 95 ASN A N 1
ATOM 752 C CA . ASN A 1 95 ? -1.317 11.177 25.248 1.00 43.47 95 ASN A CA 1
ATOM 753 C C . ASN A 1 95 ? 0.169 11.608 25.237 1.00 43.47 95 ASN A C 1
ATOM 755 O O . ASN A 1 95 ? 1.056 10.850 25.632 1.00 43.47 95 ASN A O 1
ATOM 759 N N . ARG A 1 96 ? 0.466 12.832 24.778 1.00 44.31 96 ARG A N 1
ATOM 760 C CA . ARG A 1 96 ? 1.826 13.402 24.692 1.00 44.31 96 ARG A CA 1
ATOM 761 C C . ARG A 1 96 ? 2.435 13.812 26.045 1.00 44.31 96 ARG A C 1
ATOM 763 O O . ARG A 1 96 ? 3.085 14.844 26.147 1.00 44.31 96 ARG A O 1
ATOM 7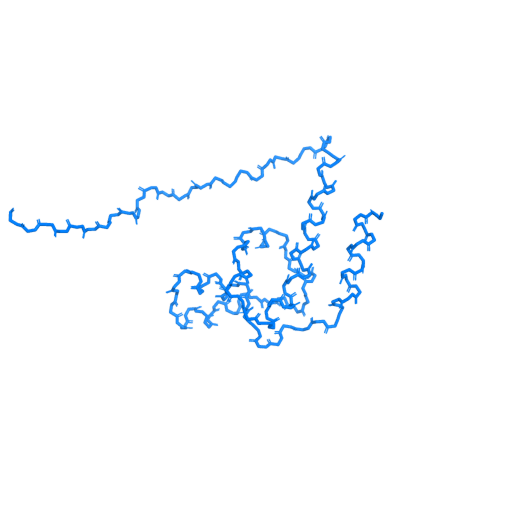70 N N . GLU A 1 97 ? 2.306 12.964 27.058 1.00 43.72 97 GLU A N 1
ATOM 771 C CA . GLU A 1 97 ? 3.237 12.962 28.196 1.00 43.72 97 GLU A CA 1
ATOM 772 C C . GLU A 1 97 ? 4.342 11.906 28.058 1.00 43.72 97 GLU A C 1
ATOM 774 O O . GLU A 1 97 ? 5.225 11.845 28.906 1.00 43.72 97 GLU A O 1
ATOM 779 N N . GLN A 1 98 ? 4.381 11.105 26.985 1.00 43.72 98 GLN A N 1
ATOM 780 C CA . GLN A 1 98 ? 5.488 10.162 26.775 1.00 43.72 98 GLN A CA 1
ATOM 781 C C . GLN A 1 98 ? 6.096 10.271 25.371 1.00 43.72 98 GLN A C 1
ATOM 783 O O . GLN A 1 98 ? 5.744 9.545 24.448 1.00 43.72 98 GLN A O 1
ATOM 788 N N . GLY A 1 99 ? 7.014 11.232 25.236 1.00 39.19 99 GLY A N 1
ATOM 789 C CA . GLY A 1 99 ? 8.339 11.019 24.640 1.00 39.19 99 GLY A CA 1
ATOM 790 C C . GLY A 1 99 ? 8.452 10.338 23.276 1.00 39.19 99 GLY A C 1
ATOM 791 O O . GLY A 1 99 ? 9.326 9.494 23.115 1.00 39.19 99 GLY A O 1
ATOM 792 N N . PHE A 1 100 ? 7.640 10.709 22.287 1.00 44.19 100 PHE A N 1
ATOM 793 C CA . PHE A 1 100 ? 8.005 10.458 20.890 1.00 44.19 100 PHE A CA 1
ATOM 794 C C . PHE A 1 100 ? 8.608 11.731 20.306 1.00 44.19 100 PHE A C 1
ATOM 796 O O . PHE A 1 100 ? 7.896 12.725 20.126 1.00 44.19 100 PHE A O 1
ATOM 803 N N . GLU A 1 101 ? 9.916 11.698 20.029 1.00 36.88 101 GLU A N 1
ATOM 804 C CA . GLU A 1 101 ? 10.530 12.701 19.166 1.00 36.88 101 GLU A CA 1
ATOM 805 C C . GLU A 1 101 ? 9.761 12.730 17.840 1.00 36.88 101 GLU A C 1
ATOM 807 O O . GLU A 1 101 ? 9.371 11.674 17.323 1.00 36.88 101 GLU A O 1
ATOM 812 N N . PRO A 1 102 ? 9.474 13.924 17.297 1.00 39.25 102 PRO A N 1
ATOM 813 C CA . PRO A 1 102 ? 8.948 14.007 15.951 1.00 39.25 102 PRO A CA 1
ATOM 814 C C . PRO A 1 102 ? 9.914 13.260 15.031 1.00 39.25 102 PRO A C 1
ATOM 816 O O . PRO A 1 102 ? 11.117 13.509 15.068 1.00 39.25 102 PRO A O 1
ATOM 819 N N . LEU A 1 103 ? 9.383 12.371 14.189 1.00 39.03 103 LEU A N 1
ATOM 820 C CA . LEU A 1 103 ? 10.043 12.046 12.932 1.00 39.03 103 LEU A CA 1
ATOM 821 C C . LEU A 1 103 ? 10.124 13.368 12.170 1.00 39.03 103 LEU A C 1
ATOM 823 O O . LEU A 1 103 ? 9.198 13.775 11.472 1.00 39.03 103 LEU A O 1
ATOM 827 N N . VAL A 1 104 ? 11.204 14.107 12.415 1.00 37.56 104 VAL A N 1
ATOM 828 C CA . VAL A 1 104 ? 11.663 15.132 11.503 1.00 37.56 104 VAL A CA 1
ATOM 829 C C . VAL A 1 104 ? 11.984 14.338 10.256 1.00 37.56 104 VAL A C 1
ATOM 831 O O . VAL A 1 104 ? 12.908 13.526 10.258 1.00 37.56 104 VAL A O 1
ATOM 834 N N . CYS A 1 105 ? 11.179 14.523 9.216 1.00 31.05 105 CYS A N 1
ATOM 835 C CA . CYS A 1 105 ? 11.574 14.148 7.875 1.00 31.05 105 CYS A CA 1
ATOM 836 C C . CYS A 1 105 ? 12.768 15.051 7.554 1.00 31.05 105 CYS A C 1
ATOM 838 O O . CYS A 1 105 ? 12.616 16.145 7.015 1.00 31.05 105 CYS A O 1
ATOM 840 N N . THR A 1 106 ? 13.958 14.678 8.026 1.00 35.81 106 THR A N 1
ATOM 841 C CA . THR A 1 106 ? 15.182 15.316 7.589 1.00 35.81 106 THR A CA 1
ATOM 842 C C . THR A 1 106 ? 15.312 14.870 6.153 1.00 35.81 106 THR A C 1
ATOM 844 O O . THR A 1 106 ? 15.722 13.744 5.880 1.00 35.81 106 THR A O 1
ATOM 847 N N . SER A 1 107 ? 14.903 15.742 5.240 1.00 40.44 107 SER A N 1
ATOM 848 C CA . SER A 1 107 ? 15.385 15.751 3.872 1.00 40.44 107 SER A CA 1
ATOM 849 C C . SER A 1 107 ? 16.911 15.857 3.927 1.00 40.44 107 SER A C 1
ATOM 851 O O . SER A 1 107 ? 17.489 16.931 3.801 1.00 40.44 107 SER A O 1
ATOM 853 N N . GLN A 1 108 ? 17.575 14.741 4.197 1.00 41.03 108 GLN A N 1
ATOM 854 C CA . GLN A 1 108 ? 18.946 14.516 3.789 1.00 41.03 108 GLN A CA 1
ATOM 855 C C . GLN A 1 108 ? 18.879 13.867 2.411 1.00 41.03 108 GLN A C 1
ATOM 857 O O . GLN A 1 108 ? 19.320 12.742 2.209 1.00 41.03 108 GLN A O 1
ATOM 862 N N . GLU A 1 109 ? 18.315 14.607 1.459 1.00 40.62 109 GLU A N 1
ATOM 863 C CA . GLU A 1 109 ? 18.813 14.523 0.098 1.00 40.62 109 GLU A CA 1
ATOM 864 C C . GLU A 1 109 ? 19.972 15.523 -0.007 1.00 40.62 109 GLU A C 1
ATOM 866 O O . GLU A 1 109 ? 19.822 16.674 0.414 1.00 40.62 109 GLU A O 1
ATOM 871 N N . PRO A 1 110 ? 21.151 15.126 -0.510 1.00 35.59 110 PRO A N 1
ATOM 872 C CA . PRO A 1 110 ? 22.170 16.098 -0.872 1.00 35.59 110 PRO A CA 1
ATOM 873 C C . PRO A 1 110 ? 21.612 17.000 -1.982 1.00 35.59 110 PRO A C 1
ATOM 875 O O . PRO A 1 110 ? 21.114 16.502 -2.989 1.00 35.59 110 PRO A O 1
ATOM 878 N N . GLU A 1 111 ? 21.711 18.321 -1.801 1.00 39.56 111 GLU A N 1
ATOM 879 C CA . GLU A 1 111 ? 21.320 19.377 -2.753 1.00 39.56 111 GLU A CA 1
ATOM 880 C C . GLU A 1 111 ? 22.114 19.351 -4.083 1.00 39.56 111 GLU A C 1
ATOM 882 O O . GLU A 1 111 ? 22.696 20.348 -4.508 1.00 39.56 111 GLU A O 1
ATOM 887 N N . THR A 1 112 ? 22.194 18.222 -4.782 1.00 40.41 112 THR A N 1
ATOM 888 C CA . THR A 1 112 ? 22.977 18.127 -6.019 1.00 40.41 112 THR A CA 1
ATOM 889 C C . THR A 1 112 ? 22.320 17.242 -7.065 1.00 40.41 112 THR A C 1
ATOM 891 O 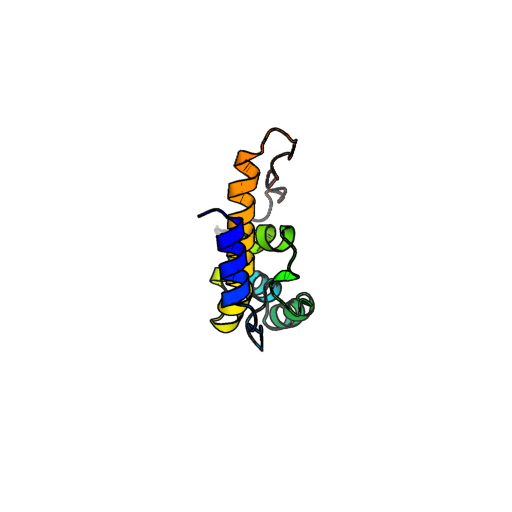O . THR A 1 112 ? 22.974 16.344 -7.579 1.00 40.41 112 THR A O 1
ATOM 894 N N . LEU A 1 113 ? 21.056 17.481 -7.427 1.00 36.44 113 LEU A N 1
ATOM 895 C CA . LEU A 1 113 ? 20.475 16.880 -8.642 1.00 36.44 113 LEU A CA 1
ATOM 896 C C . LEU A 1 113 ? 19.500 17.793 -9.416 1.00 36.44 113 LEU A C 1
ATOM 898 O O . LEU A 1 113 ? 18.681 17.316 -10.192 1.00 36.44 113 LEU A O 1
ATOM 902 N N . TYR A 1 114 ? 19.663 19.117 -9.310 1.00 33.03 114 TYR A N 1
ATOM 903 C CA . TYR A 1 114 ? 19.079 20.084 -10.255 1.00 33.03 114 TYR A CA 1
ATOM 904 C C . TYR A 1 114 ? 20.152 20.812 -11.086 1.00 33.03 114 TYR A C 1
ATOM 906 O O . TYR A 1 114 ? 20.059 22.010 -11.333 1.00 33.03 114 TYR A O 1
ATOM 914 N N . ASP A 1 115 ? 21.154 20.085 -11.598 1.00 34.59 115 ASP A N 1
ATOM 915 C CA . ASP A 1 115 ? 21.914 20.552 -12.771 1.00 34.59 115 ASP A CA 1
ATOM 916 C C . ASP A 1 115 ? 21.138 20.190 -14.050 1.00 34.59 115 ASP A C 1
ATOM 918 O O . ASP A 1 115 ? 21.503 19.316 -14.844 1.00 34.59 115 ASP A O 1
ATOM 922 N N . CYS A 1 116 ? 19.997 20.860 -14.227 1.00 31.75 116 CYS A N 1
ATOM 923 C CA . CYS A 1 116 ? 19.357 20.967 -15.528 1.00 31.75 116 CYS A CA 1
ATOM 924 C C . CYS A 1 116 ? 20.258 21.827 -16.418 1.00 31.75 116 CYS A C 1
ATOM 926 O O . CYS A 1 116 ? 20.122 23.048 -16.481 1.00 31.75 116 CYS A O 1
ATOM 928 N N . ARG A 1 117 ? 21.182 21.162 -17.117 1.00 36.81 117 ARG A N 1
ATOM 929 C CA . ARG A 1 117 ? 21.997 21.718 -18.201 1.00 36.81 117 ARG A CA 1
ATOM 930 C C . ARG A 1 117 ? 21.136 22.494 -19.199 1.00 36.81 117 ARG A C 1
ATOM 932 O O . ARG A 1 117 ? 20.678 21.943 -20.199 1.00 36.81 117 ARG A O 1
ATOM 939 N N . VAL A 1 118 ? 21.033 23.805 -19.020 1.00 38.31 118 VAL A N 1
ATOM 940 C CA . VAL A 1 118 ? 20.778 24.717 -20.133 1.00 38.31 118 VAL A CA 1
ATOM 941 C C . VAL A 1 118 ? 22.137 25.038 -20.739 1.00 38.31 118 VAL A C 1
ATOM 943 O O . VAL A 1 118 ? 22.799 26.006 -20.375 1.00 38.31 118 VAL A O 1
ATOM 946 N N . ARG A 1 119 ? 22.579 24.202 -21.688 1.00 40.78 119 ARG A N 1
ATOM 947 C CA . ARG A 1 119 ? 23.586 24.643 -22.656 1.00 40.78 119 ARG A CA 1
ATOM 948 C C . ARG A 1 119 ? 22.967 25.803 -23.432 1.00 40.78 119 ARG A C 1
ATOM 950 O O . ARG A 1 119 ? 22.115 25.570 -24.286 1.00 40.78 119 ARG A O 1
ATOM 957 N N . ARG A 1 120 ? 23.393 27.038 -23.168 1.00 36.50 120 ARG A N 1
ATOM 958 C CA . ARG A 1 120 ? 23.312 28.091 -24.181 1.00 36.50 120 ARG A CA 1
ATOM 959 C C . ARG A 1 120 ? 24.648 28.188 -24.896 1.00 36.50 120 ARG A C 1
ATOM 961 O O . ARG A 1 120 ? 25.697 28.379 -24.297 1.00 36.50 120 ARG A O 1
ATOM 968 N N . THR A 1 121 ? 24.536 27.942 -26.187 1.00 42.72 121 THR A N 1
ATOM 969 C CA . THR A 1 121 ? 25.499 28.132 -27.260 1.00 42.72 121 THR A CA 1
ATOM 970 C C . THR A 1 121 ? 25.855 29.605 -27.465 1.00 42.72 121 THR A C 1
ATOM 972 O O . THR A 1 121 ? 24.952 30.442 -27.430 1.00 42.72 121 THR A O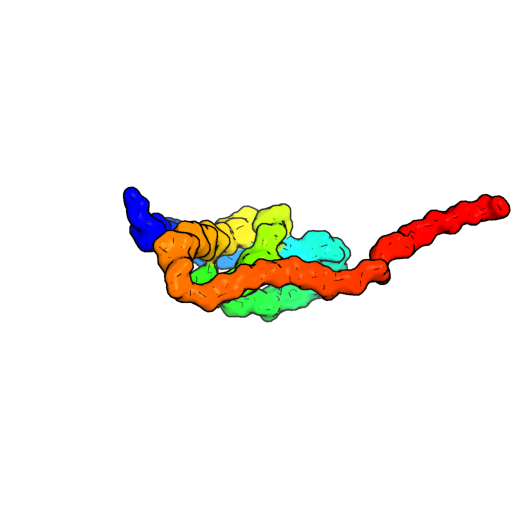 1
ATOM 975 N N . HIS A 1 122 ? 27.131 29.805 -27.821 1.00 50.53 122 HIS A N 1
ATOM 976 C CA . HIS A 1 122 ? 27.841 31.004 -28.297 1.00 50.53 122 HIS A CA 1
ATOM 977 C C . HIS A 1 122 ? 28.227 32.070 -27.272 1.00 50.53 122 HIS A C 1
ATOM 979 O O . HIS A 1 122 ? 27.339 32.771 -26.747 1.00 50.53 122 HIS A O 1
#

pLDDT: mean 79.51, std 23.97, range [31.05, 98.12]

Secondary structure (DSSP, 8-state):
--HHHHHHHHHHHTTT---TTPPPHHHHHHHHTT--HHHHHHHGGG---SSTTSS-HHHHHHTTTGGGG--HHHHHHHHHHHHHHHHHHHHHGGGTTS------------S-----------

Foldseek 3Di:
DALVVVLVVLCVVLVPQFLPPKQALQLLVCVVVVHDPVSSVVSVVVPPDGALCVDDLVSCVVSVVSCVRIDPSNCSRNVSNNVSSVSVVVVVVVVPPDDDDPPPPPPPPPPPDPPPDPDDDD